Protein AF-0000000072192904 (afdb_homodimer)

Structure (mmCIF, N/CA/C/O backbone):
data_AF-0000000072192904-model_v1
#
loop_
_entity.id
_entity.type
_entity.pdbx_description
1 polymer 'Uncharacterized protein'
#
loop_
_atom_site.group_PDB
_atom_site.id
_atom_site.type_symbol
_atom_site.label_atom_id
_atom_site.label_alt_id
_atom_site.label_comp_id
_atom_site.label_asym_id
_atom_site.label_entity_id
_atom_site.label_seq_id
_atom_site.pdbx_PDB_ins_code
_atom_site.Cartn_x
_atom_site.Cartn_y
_atom_site.Cartn_z
_atom_site.occupancy
_atom_site.B_iso_or_equiv
_atom_site.auth_seq_id
_atom_site.auth_comp_id
_atom_site.auth_asym_id
_atom_site.auth_atom_id
_atom_site.pdbx_PDB_model_num
ATOM 1 N N . MET A 1 1 ? -18.297 5.992 3.145 1 75.88 1 MET A N 1
ATOM 2 C CA . MET A 1 1 ? -17.672 5.586 1.895 1 75.88 1 MET A CA 1
ATOM 3 C C . MET A 1 1 ? -17.641 4.066 1.771 1 75.88 1 MET A C 1
ATOM 5 O O . MET A 1 1 ? -17.453 3.363 2.764 1 75.88 1 MET A O 1
ATOM 9 N N . PRO A 1 2 ? -17.938 3.629 0.471 1 91.31 2 PRO A N 1
ATOM 10 C CA . PRO A 1 2 ? -17.828 2.18 0.292 1 91.31 2 PRO A CA 1
ATOM 11 C C . PRO A 1 2 ? -16.422 1.654 0.509 1 91.31 2 PRO A C 1
ATOM 13 O O . PRO A 1 2 ? -15.445 2.334 0.171 1 91.31 2 PRO A O 1
ATOM 16 N N . ALA A 1 3 ? -16.312 0.491 1.137 1 92.62 3 ALA A N 1
ATOM 17 C CA . ALA A 1 3 ? -15.023 -0.108 1.48 1 92.62 3 ALA A CA 1
ATOM 18 C C . ALA A 1 3 ? -14.102 -0.167 0.265 1 92.62 3 ALA A C 1
ATOM 20 O O . ALA A 1 3 ? -12.898 0.052 0.381 1 92.62 3 ALA A O 1
ATOM 21 N N . TYR A 1 4 ? -14.672 -0.388 -0.842 1 95.94 4 TYR A N 1
ATOM 22 C CA . TYR A 1 4 ? -13.891 -0.492 -2.07 1 95.94 4 TYR A CA 1
ATOM 23 C C . TYR A 1 4 ? -13.227 0.837 -2.41 1 95.94 4 TYR A C 1
ATOM 25 O O . TYR A 1 4 ? -12.023 0.887 -2.684 1 95.94 4 TYR A O 1
ATOM 33 N N . LEU A 1 5 ? -13.953 1.881 -2.434 1 94.38 5 LEU A N 1
ATOM 34 C CA . LEU A 1 5 ? -13.43 3.207 -2.752 1 94.38 5 LEU A CA 1
ATOM 35 C C . LEU A 1 5 ? -12.391 3.643 -1.724 1 94.38 5 LEU A C 1
ATOM 37 O O . LEU A 1 5 ? -11.367 4.23 -2.08 1 94.38 5 LEU A O 1
ATOM 41 N N . HIS A 1 6 ? -12.609 3.352 -0.478 1 93 6 HIS A N 1
ATOM 42 C CA . HIS A 1 6 ? -11.648 3.678 0.568 1 93 6 HIS A CA 1
ATOM 43 C C . HIS A 1 6 ? -10.312 2.979 0.328 1 93 6 HIS A C 1
ATOM 45 O O . HIS A 1 6 ? -9.258 3.607 0.406 1 93 6 HIS A O 1
ATOM 51 N N . GLY A 1 7 ? -10.391 1.719 0.001 1 96.12 7 GLY A N 1
ATOM 52 C CA . GLY A 1 7 ? -9.188 0.958 -0.284 1 96.12 7 GLY A CA 1
ATOM 53 C C . GLY A 1 7 ? -8.398 1.499 -1.466 1 96.12 7 GLY A C 1
ATOM 54 O O . GLY A 1 7 ? -7.172 1.553 -1.431 1 96.12 7 GLY A O 1
ATOM 55 N N . LEU A 1 8 ? -9.078 1.939 -2.422 1 97.5 8 LEU A N 1
ATOM 56 C CA . LEU A 1 8 ? -8.438 2.5 -3.605 1 97.5 8 LEU A CA 1
ATOM 57 C C . LEU A 1 8 ? -7.73 3.811 -3.273 1 97.5 8 LEU A C 1
ATOM 59 O O . LEU A 1 8 ? -6.602 4.039 -3.713 1 97.5 8 LEU A O 1
ATOM 63 N N . LEU A 1 9 ? -8.367 4.613 -2.508 1 95.62 9 LEU A N 1
ATOM 64 C CA . LEU A 1 9 ? -7.781 5.891 -2.115 1 95.62 9 LEU A CA 1
ATOM 65 C C . LEU A 1 9 ? -6.539 5.676 -1.256 1 95.62 9 LEU A C 1
ATOM 67 O O . LEU A 1 9 ? -5.547 6.398 -1.397 1 95.62 9 LEU A O 1
ATOM 71 N N . VAL A 1 10 ? -6.578 4.727 -0.425 1 97.12 10 VAL A N 1
ATOM 72 C CA . VAL A 1 10 ? -5.43 4.387 0.408 1 97.12 10 VAL A CA 1
ATOM 73 C C . VAL A 1 10 ? -4.273 3.926 -0.473 1 97.12 10 VAL A C 1
ATOM 75 O O . VAL A 1 10 ? -3.145 4.406 -0.327 1 97.12 10 VAL A O 1
ATOM 78 N N . ALA A 1 11 ? -4.594 3.07 -1.392 1 98.44 11 ALA A N 1
ATOM 79 C CA . ALA A 1 11 ? -3.555 2.553 -2.279 1 98.44 11 ALA A CA 1
ATOM 80 C C . ALA A 1 11 ? -2.947 3.67 -3.121 1 98.44 11 ALA A C 1
ATOM 82 O O . ALA A 1 11 ? -1.732 3.703 -3.338 1 98.44 11 ALA A O 1
ATOM 83 N N . CYS A 1 12 ? -3.725 4.547 -3.641 1 98.19 12 CYS A N 1
ATOM 84 C CA . CYS A 1 12 ? -3.229 5.695 -4.395 1 98.19 12 CYS A CA 1
ATOM 85 C C . CYS A 1 12 ? -2.338 6.574 -3.525 1 98.19 12 CYS A C 1
ATOM 87 O O . CYS A 1 12 ? -1.283 7.031 -3.971 1 98.19 12 CYS A O 1
ATOM 89 N N . ASP A 1 13 ? -2.754 6.809 -2.311 1 98.44 13 ASP A N 1
ATOM 90 C CA . ASP A 1 13 ? -1.984 7.621 -1.374 1 98.44 13 ASP A CA 1
ATOM 91 C C . ASP A 1 13 ? -0.655 6.953 -1.028 1 98.44 13 ASP A C 1
ATOM 93 O O . ASP A 1 13 ? 0.366 7.629 -0.888 1 98.44 13 ASP A O 1
ATOM 97 N N . GLN A 1 14 ? -0.705 5.621 -0.948 1 98.75 14 GLN A N 1
ATOM 98 C CA . GLN A 1 14 ? 0.518 4.859 -0.715 1 98.75 14 GLN A CA 1
ATOM 99 C C . GLN A 1 14 ? 1.458 4.949 -1.914 1 98.75 14 GLN A C 1
ATOM 101 O O . GLN A 1 14 ? 2.67 5.105 -1.749 1 98.75 14 GLN A O 1
ATOM 106 N N . LEU A 1 15 ? 0.914 4.922 -3.119 1 98.69 15 LEU A N 1
ATOM 107 C CA . LEU A 1 15 ? 1.724 5.059 -4.324 1 98.69 15 LEU A CA 1
ATOM 108 C C . LEU A 1 15 ? 2.361 6.441 -4.398 1 98.69 15 LEU A C 1
ATOM 110 O O . LEU A 1 15 ? 3.545 6.566 -4.723 1 98.69 15 LEU A O 1
ATOM 114 N N . LEU A 1 16 ? 1.582 7.445 -4.117 1 98.38 16 LEU A N 1
ATOM 115 C CA . LEU A 1 16 ? 2.115 8.805 -4.129 1 98.38 16 LEU A CA 1
ATOM 116 C C . LEU A 1 16 ? 3.248 8.953 -3.119 1 98.38 16 LEU A C 1
ATOM 118 O O . LEU A 1 16 ? 4.262 9.594 -3.406 1 98.38 16 LEU A O 1
ATOM 122 N N . ASN A 1 17 ? 3.068 8.383 -1.954 1 98.62 17 ASN A N 1
ATOM 123 C CA . ASN A 1 17 ? 4.129 8.422 -0.951 1 98.62 17 ASN A CA 1
ATOM 124 C C . ASN A 1 17 ? 5.398 7.742 -1.45 1 98.62 17 ASN A C 1
ATOM 126 O O . ASN A 1 17 ? 6.496 8.273 -1.295 1 98.62 17 ASN A O 1
ATOM 130 N N . ALA A 1 18 ? 5.219 6.605 -2.062 1 98.5 18 ALA A N 1
ATOM 131 C CA . ALA A 1 18 ? 6.352 5.848 -2.596 1 98.5 18 ALA A CA 1
ATOM 132 C C . ALA A 1 18 ? 7.051 6.625 -3.707 1 98.5 18 ALA A C 1
ATOM 134 O O . ALA A 1 18 ? 8.281 6.637 -3.783 1 98.5 18 ALA A O 1
ATOM 135 N N . LEU A 1 19 ? 6.273 7.266 -4.551 1 98.31 19 LEU A N 1
ATOM 136 C CA . LEU A 1 19 ? 6.828 8.094 -5.617 1 98.31 19 LEU A CA 1
ATOM 137 C C . LEU A 1 19 ? 7.723 9.188 -5.047 1 98.31 19 LEU A C 1
ATOM 139 O O . LEU A 1 19 ? 8.727 9.555 -5.66 1 98.31 19 LEU A O 1
ATOM 143 N N . LEU A 1 20 ? 7.41 9.586 -3.844 1 97.69 20 LEU A N 1
ATOM 144 C CA . LEU A 1 20 ? 8.148 10.672 -3.209 1 97.69 20 LEU A CA 1
ATOM 145 C C . LEU A 1 20 ? 9.234 10.125 -2.283 1 97.69 20 LEU A C 1
ATOM 147 O O . LEU A 1 20 ? 9.766 10.859 -1.446 1 97.69 20 LEU A O 1
ATOM 151 N N . GLY A 1 21 ? 9.461 8.867 -2.344 1 97 21 GLY A N 1
ATOM 152 C CA . GLY A 1 21 ? 10.578 8.273 -1.62 1 97 21 GLY A CA 1
ATOM 153 C C . GLY A 1 21 ? 10.172 7.695 -0.275 1 97 21 GLY A C 1
ATOM 154 O O . GLY A 1 21 ? 11.031 7.375 0.551 1 97 21 GLY A O 1
ATOM 155 N N . GLY A 1 22 ? 8.852 7.594 -0.061 1 97.56 22 GLY A N 1
ATOM 156 C CA . GLY A 1 22 ? 8.375 7.043 1.196 1 97.56 22 GLY A CA 1
ATOM 157 C C . GLY A 1 22 ? 8.219 5.535 1.166 1 97.56 22 GLY A C 1
ATOM 158 O O . GLY A 1 22 ? 8.414 4.906 0.123 1 97.56 22 GLY A O 1
ATOM 159 N N . TRP A 1 23 ? 7.922 4.965 2.299 1 97.06 23 TRP A N 1
ATOM 160 C CA . TRP A 1 23 ? 7.656 3.537 2.451 1 97.06 23 TRP A CA 1
ATOM 161 C C . TRP A 1 23 ? 6.355 3.15 1.755 1 97.06 23 TRP A C 1
ATOM 163 O O . TRP A 1 23 ? 5.352 3.859 1.862 1 97.06 23 TRP A O 1
ATOM 173 N N . PRO A 1 24 ? 6.348 2.041 1.04 1 97.12 24 PRO A N 1
ATOM 174 C CA . PRO A 1 24 ? 5.18 1.716 0.213 1 97.12 24 PRO A CA 1
ATOM 175 C C . PRO A 1 24 ? 3.947 1.372 1.043 1 97.12 24 PRO A C 1
ATOM 177 O O . PRO A 1 24 ? 2.818 1.485 0.554 1 97.12 24 PRO A O 1
ATOM 180 N N . ASP A 1 25 ? 4.02 1.032 2.225 1 97.12 25 ASP A N 1
ATOM 181 C CA . ASP A 1 25 ? 2.881 0.698 3.072 1 97.12 25 ASP A CA 1
ATOM 182 C C . ASP A 1 25 ? 2.492 1.879 3.959 1 97.12 25 ASP A C 1
ATOM 184 O O . ASP A 1 25 ? 1.769 1.71 4.945 1 97.12 25 ASP A O 1
ATOM 188 N N . GLU A 1 26 ? 3.006 3.045 3.66 1 98.06 26 GLU A N 1
ATOM 189 C CA . GLU A 1 26 ? 2.619 4.293 4.309 1 98.06 26 GLU A CA 1
ATOM 190 C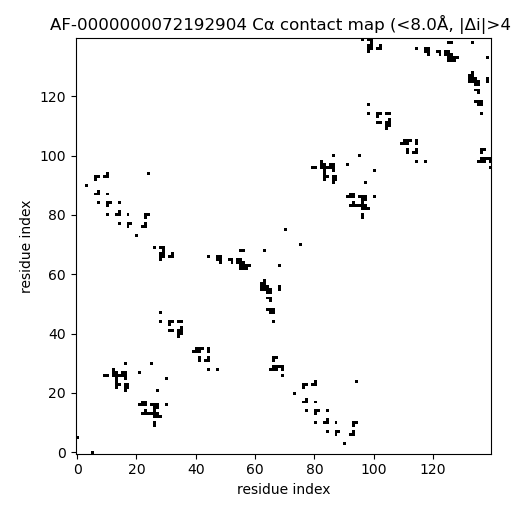 C . GLU A 1 26 ? 1.947 5.242 3.324 1 98.06 26 GLU A C 1
ATOM 192 O O . GLU A 1 26 ? 2.391 5.379 2.182 1 98.06 26 GLU A O 1
ATOM 197 N N . THR A 1 27 ? 0.924 5.844 3.797 1 98.5 27 THR A N 1
ATOM 198 C CA . THR A 1 27 ? 0.278 6.852 2.959 1 98.5 27 THR A CA 1
ATOM 199 C C . THR A 1 27 ? 1.021 8.18 3.043 1 98.5 27 THR A C 1
ATOM 201 O O . THR A 1 27 ? 1.7 8.461 4.031 1 98.5 27 THR A O 1
ATOM 204 N N . LEU A 1 28 ? 0.92 8.953 2.021 1 98.69 28 LEU A N 1
ATOM 205 C CA . LEU A 1 28 ? 1.45 10.312 2.062 1 98.69 28 LEU A CA 1
ATOM 206 C C . LEU A 1 28 ? 0.779 11.125 3.166 1 98.69 28 LEU A C 1
ATOM 208 O O . LEU A 1 28 ? 1.45 11.844 3.91 1 98.69 28 LEU A O 1
ATOM 212 N N . SER A 1 29 ? -0.498 10.992 3.322 1 98.75 29 SER A N 1
ATOM 213 C CA . SER A 1 29 ? -1.242 11.758 4.316 1 98.75 29 SER A CA 1
ATOM 214 C C . SER A 1 29 ? -0.731 11.469 5.727 1 98.75 29 SER A C 1
ATOM 216 O O . SER A 1 29 ? -0.533 12.398 6.516 1 98.75 29 SER A O 1
ATOM 218 N N . SER A 1 30 ? -0.545 10.281 6.043 1 98.62 30 SER A N 1
ATOM 219 C CA . SER A 1 30 ? -0.071 9.914 7.375 1 98.62 30 SER A CA 1
ATOM 220 C C . SER A 1 30 ? 1.357 10.391 7.605 1 98.62 30 SER A C 1
ATOM 222 O O . SER A 1 30 ? 1.712 10.789 8.719 1 98.62 30 SER A O 1
ATOM 224 N N . ARG A 1 31 ? 2.172 10.328 6.551 1 98.62 31 ARG A N 1
ATOM 225 C CA . ARG A 1 31 ? 3.535 10.844 6.648 1 98.62 31 ARG A CA 1
ATOM 226 C C . ARG A 1 31 ? 3.539 12.336 6.949 1 98.62 31 ARG A C 1
ATOM 228 O O . ARG A 1 31 ? 4.312 12.805 7.789 1 98.62 31 ARG A O 1
ATOM 235 N N . CYS A 1 32 ? 2.637 12.977 6.262 1 98.75 32 CYS A N 1
ATOM 236 C CA . CYS A 1 32 ? 2.514 14.406 6.492 1 98.75 32 CYS A CA 1
ATOM 237 C C . CYS A 1 32 ? 2.051 14.695 7.918 1 98.75 32 CYS A C 1
ATOM 239 O O . CYS A 1 32 ? 2.518 15.648 8.547 1 98.75 32 CYS A O 1
ATOM 24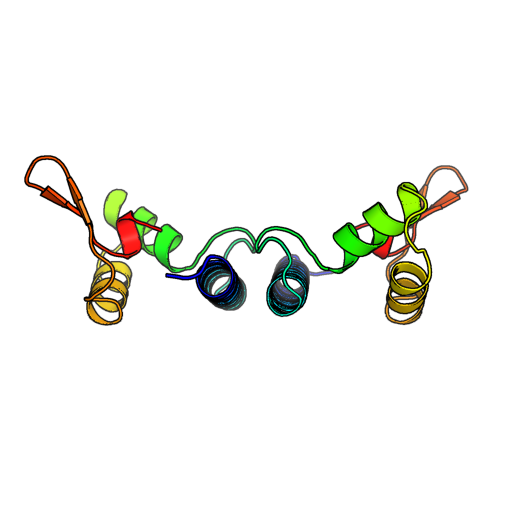1 N N . TRP A 1 33 ? 1.234 13.945 8.383 1 98.75 33 TRP A N 1
ATOM 242 C CA . TRP A 1 33 ? 0.781 14.125 9.766 1 98.75 33 TRP A CA 1
ATOM 243 C C . TRP A 1 33 ? 1.933 13.938 10.742 1 98.75 33 TRP A C 1
ATOM 245 O O . TRP A 1 33 ? 2.074 14.703 11.703 1 98.75 33 TRP A O 1
ATOM 255 N N . ARG A 1 34 ? 2.721 12.977 10.461 1 98.44 34 ARG A N 1
ATOM 256 C CA . ARG A 1 34 ? 3.869 12.719 11.32 1 98.44 34 ARG A CA 1
ATOM 257 C C . ARG A 1 34 ? 4.82 13.914 11.344 1 98.44 34 ARG A C 1
ATOM 259 O O . ARG A 1 34 ? 5.316 14.305 12.398 1 98.44 34 ARG A O 1
ATOM 266 N N . TRP A 1 35 ? 5.043 14.445 10.141 1 98.5 35 TRP A N 1
ATOM 267 C CA . TRP A 1 35 ? 5.895 15.633 10.07 1 98.5 35 TRP A CA 1
ATOM 268 C C . TRP A 1 35 ? 5.316 16.766 10.914 1 98.5 35 TRP A C 1
ATOM 270 O O . TRP A 1 35 ? 6.051 17.453 11.625 1 98.5 35 TRP A O 1
ATOM 280 N N . HIS A 1 36 ? 4.043 16.922 10.828 1 98.56 36 HIS A N 1
ATOM 281 C CA . HIS A 1 36 ? 3.357 17.953 11.586 1 98.56 36 HIS A CA 1
ATOM 282 C C . HIS A 1 36 ? 3.479 17.719 13.086 1 98.56 36 HIS A C 1
ATOM 284 O O . HIS A 1 36 ? 3.875 18.625 13.828 1 98.56 36 HIS A O 1
ATOM 290 N N . LYS A 1 37 ? 3.162 16.531 13.484 1 98.25 37 LYS A N 1
ATOM 291 C CA . LYS A 1 37 ? 3.154 16.141 14.891 1 98.25 37 LYS A CA 1
ATOM 292 C C . LYS A 1 37 ? 4.547 16.281 15.508 1 98.25 37 LYS A C 1
ATOM 294 O O . LYS A 1 37 ? 4.684 16.688 16.656 1 98.25 37 LYS A O 1
ATOM 299 N N . ASP A 1 38 ? 5.527 16.062 14.711 1 98.38 38 ASP A N 1
ATOM 300 C CA . ASP A 1 38 ? 6.906 16.062 15.195 1 98.38 38 ASP A CA 1
ATOM 301 C C . ASP A 1 38 ? 7.559 17.422 15.008 1 98.38 38 ASP A C 1
ATOM 303 O O . ASP A 1 38 ? 8.766 17.578 15.227 1 98.38 38 ASP A O 1
ATOM 307 N N . ASP A 1 39 ? 6.836 18.312 14.531 1 98.06 39 ASP A N 1
ATOM 308 C CA . ASP A 1 39 ? 7.258 19.703 14.367 1 98.06 39 ASP A CA 1
ATOM 309 C C . ASP A 1 39 ? 8.406 19.812 13.359 1 98.06 39 ASP A C 1
ATOM 311 O O . ASP A 1 39 ? 9.352 20.578 13.578 1 98.06 39 ASP A O 1
ATOM 315 N N . VAL A 1 40 ? 8.461 18.969 12.375 1 98.19 40 VAL A N 1
ATOM 316 C CA . VAL A 1 40 ? 9.414 19.078 11.273 1 98.19 40 VAL A CA 1
ATOM 317 C C . VAL A 1 40 ? 8.922 20.109 10.266 1 98.19 40 VAL A C 1
ATOM 319 O O . VAL A 1 40 ? 9.633 21.078 9.961 1 98.19 40 VAL A O 1
ATOM 322 N N . ARG A 1 41 ? 7.75 19.906 9.742 1 98.44 41 ARG A N 1
ATOM 323 C CA . ARG A 1 41 ? 7.047 20.828 8.852 1 98.44 41 ARG A CA 1
ATOM 324 C C . ARG A 1 41 ? 5.539 20.578 8.898 1 98.44 41 ARG A C 1
ATOM 326 O O . ARG A 1 41 ? 5.094 19.438 8.977 1 98.44 41 ARG A O 1
ATOM 333 N N . SER A 1 42 ? 4.82 21.625 8.742 1 98.38 42 SER A N 1
ATOM 334 C CA . SER A 1 42 ? 3.375 21.5 8.891 1 98.38 42 SER A CA 1
ATOM 335 C C . SER A 1 42 ? 2.656 21.766 7.578 1 98.38 42 SER A C 1
ATOM 337 O O . SER A 1 42 ? 1.503 21.375 7.398 1 98.38 42 SER A O 1
ATOM 339 N N . TRP A 1 43 ? 3.377 22.391 6.668 1 98.38 43 TRP A N 1
ATOM 340 C CA . TRP A 1 43 ? 2.674 22.922 5.504 1 98.38 43 TRP A CA 1
ATOM 341 C C . TRP A 1 43 ? 2.154 21.781 4.625 1 98.38 43 TRP A C 1
ATOM 343 O O . TRP A 1 43 ? 1.076 21.891 4.035 1 98.38 43 TRP A O 1
ATOM 353 N N . PRO A 1 44 ? 2.818 20.609 4.512 1 98.5 44 PRO A N 1
ATOM 354 C CA . PRO A 1 44 ? 2.223 19.562 3.676 1 98.5 44 PRO A CA 1
ATOM 355 C C . PRO A 1 44 ? 0.913 19.031 4.246 1 98.5 44 PRO A C 1
ATOM 357 O O . PRO A 1 44 ? -0.036 18.781 3.498 1 98.5 44 PRO A O 1
ATOM 360 N N . CYS A 1 45 ? 0.878 18.859 5.477 1 98.62 45 CYS A N 1
ATOM 361 C CA . CYS A 1 45 ? -0.332 18.391 6.148 1 98.62 45 CYS A CA 1
ATOM 362 C C . CYS A 1 45 ? -1.471 19.391 5.969 1 98.62 45 CYS A C 1
ATOM 364 O O . CYS A 1 45 ? -2.605 19 5.688 1 98.62 45 CYS A O 1
ATOM 366 N N . ARG A 1 46 ? -1.171 20.625 6.074 1 98.38 46 ARG A N 1
ATOM 367 C CA . ARG A 1 46 ? -2.182 21.672 5.898 1 98.38 46 ARG A CA 1
ATOM 368 C C . ARG A 1 46 ? -2.762 21.641 4.488 1 98.38 46 ARG A C 1
ATOM 370 O O . ARG A 1 46 ? -3.977 21.719 4.309 1 98.38 46 ARG A O 1
ATOM 377 N N . LEU A 1 47 ? -1.902 21.469 3.525 1 98.25 47 LEU A N 1
ATOM 378 C CA . LEU A 1 47 ? -2.326 21.438 2.131 1 98.25 47 LEU A CA 1
ATOM 379 C C . LEU A 1 47 ? -3.258 20.25 1.885 1 98.25 47 LEU A C 1
ATOM 381 O O . LEU A 1 47 ? -4.32 20.406 1.28 1 98.25 47 LEU A O 1
ATOM 385 N N . ILE A 1 48 ? -2.896 19.094 2.396 1 98.06 48 ILE A N 1
ATOM 386 C CA . ILE A 1 48 ? -3.672 17.875 2.174 1 98.06 48 ILE A CA 1
ATOM 387 C C . ILE A 1 48 ? -5.012 17.984 2.896 1 98.06 48 ILE A C 1
ATOM 389 O O . ILE A 1 48 ? -6.047 17.578 2.359 1 98.06 48 ILE A O 1
ATOM 393 N N . ASP A 1 49 ? -5.02 18.562 4.012 1 98.06 49 ASP A N 1
ATOM 394 C CA . ASP A 1 49 ? -6.258 18.75 4.762 1 98.06 49 ASP A CA 1
ATOM 395 C C . ASP A 1 49 ? -7.203 19.703 4.031 1 98.06 49 ASP A C 1
ATOM 397 O O . ASP A 1 49 ? -8.422 19.547 4.117 1 98.06 49 ASP A O 1
ATOM 401 N N . ILE A 1 50 ? -6.637 20.672 3.312 1 97.75 50 ILE A N 1
ATOM 402 C CA . ILE A 1 50 ? -7.457 21.594 2.52 1 97.75 50 ILE A CA 1
ATOM 403 C C . ILE A 1 50 ? -8.055 20.844 1.33 1 97.75 50 ILE A C 1
ATOM 405 O O . ILE A 1 50 ? -9.242 21 1.025 1 97.75 50 ILE A O 1
ATOM 409 N N . LEU A 1 51 ? -7.289 19.969 0.732 1 95.69 51 LEU A N 1
ATOM 410 C CA . LEU A 1 51 ? -7.727 19.219 -0.436 1 95.69 51 LEU A CA 1
ATOM 411 C C . LEU A 1 51 ? -8.844 18.234 -0.065 1 95.69 51 LEU A C 1
ATOM 413 O O . LEU A 1 51 ? -9.766 18.016 -0.85 1 95.69 51 LEU A O 1
ATOM 417 N N . PHE A 1 52 ? -8.695 17.703 1.083 1 95.5 52 PHE A N 1
ATOM 418 C CA . PHE A 1 52 ? -9.672 16.719 1.544 1 95.5 52 PHE A CA 1
ATOM 419 C C . PHE A 1 52 ? -10.477 17.266 2.723 1 95.5 52 PHE A C 1
ATOM 421 O O . PHE A 1 52 ? -10.695 16.562 3.707 1 95.5 52 PHE A O 1
ATOM 428 N N . TRP A 1 53 ? -10.938 18.469 2.564 1 95.19 53 TRP A N 1
ATOM 429 C CA . TRP A 1 53 ? -11.602 19.203 3.633 1 95.19 53 TRP A CA 1
ATOM 430 C C . TRP A 1 53 ? -12.852 18.469 4.113 1 95.19 53 TRP A C 1
ATOM 432 O O . TRP A 1 53 ? -13.266 18.625 5.262 1 95.19 53 TRP A O 1
ATOM 442 N N . TRP A 1 54 ? -13.406 17.578 3.287 1 93.62 54 TRP A N 1
ATOM 443 C CA . TRP A 1 54 ? -14.648 16.906 3.639 1 93.62 54 TRP A CA 1
ATOM 444 C C . TRP A 1 54 ? -14.375 15.703 4.535 1 93.62 54 TRP A C 1
ATOM 446 O O . TRP A 1 54 ? -15.297 15.164 5.156 1 93.62 54 TRP A O 1
ATOM 456 N N . ASP A 1 55 ? -13.172 15.195 4.457 1 92.44 55 ASP A N 1
ATOM 457 C CA . ASP A 1 55 ? -12.805 14.016 5.234 1 92.44 55 ASP A CA 1
ATOM 458 C C . ASP A 1 55 ? -12.375 14.406 6.648 1 92.44 55 ASP A C 1
ATOM 460 O O . ASP A 1 55 ? -11.18 14.57 6.914 1 92.44 55 ASP A O 1
ATOM 464 N N . ARG A 1 56 ? -13.352 14.625 7.543 1 93.75 56 ARG A N 1
ATOM 465 C CA . ARG A 1 56 ? -13.141 15.008 8.938 1 93.75 56 ARG A CA 1
ATOM 466 C C . ARG A 1 56 ? -14.141 14.305 9.852 1 93.75 56 ARG A C 1
ATOM 468 O O . ARG A 1 56 ? -15.195 13.852 9.406 1 93.75 56 ARG A O 1
ATOM 475 N N . GLU A 1 57 ? -13.609 14.086 11.062 1 95.5 57 GLU A N 1
ATOM 476 C CA . GLU A 1 57 ? -14.438 13.453 12.078 1 95.5 57 GLU A CA 1
ATOM 477 C C . GLU A 1 57 ? -14.445 14.266 13.375 1 95.5 57 GLU A C 1
ATOM 479 O O . GLU A 1 57 ? -13.438 14.859 13.742 1 95.5 57 GLU A O 1
ATOM 484 N N . GLN A 1 58 ? -15.586 14.336 13.977 1 94.94 58 GLN A N 1
ATOM 485 C CA . GLN A 1 58 ? -15.695 14.984 15.281 1 94.94 58 GLN A CA 1
ATOM 486 C C . GLN A 1 58 ? -15.523 13.969 16.406 1 94.94 58 GLN A C 1
ATOM 488 O O . GLN A 1 58 ? -16.188 12.93 16.422 1 94.94 58 GLN A O 1
ATOM 493 N N . ARG A 1 59 ? -14.516 14.164 17.25 1 91.88 59 ARG A N 1
ATOM 494 C CA . ARG A 1 59 ? -14.281 13.305 18.422 1 91.88 59 ARG A CA 1
ATOM 495 C C . ARG A 1 59 ? -14.219 14.117 19.703 1 91.88 59 ARG A C 1
ATOM 497 O O . ARG A 1 59 ? -13.297 14.914 19.891 1 91.88 59 ARG A O 1
ATOM 504 N N . GLY A 1 60 ? -15.188 13.891 20.625 1 92.81 60 GLY A N 1
ATOM 505 C CA . GLY A 1 60 ? -15.172 14.562 21.922 1 92.81 60 GLY A CA 1
ATOM 506 C C . GLY A 1 60 ? -15.023 16.062 21.812 1 92.81 60 GLY A C 1
ATOM 507 O O . GLY A 1 60 ? -14.258 16.672 22.562 1 92.81 60 GLY A O 1
ATOM 508 N N . GLY A 1 61 ? -15.586 16.562 20.859 1 92.81 61 GLY A N 1
ATOM 509 C CA . GLY A 1 61 ? -15.547 18.016 20.719 1 92.81 61 GLY A CA 1
ATOM 510 C C . GLY A 1 61 ? -14.406 18.5 19.844 1 92.81 61 GLY A C 1
ATOM 511 O O . GLY A 1 61 ? -14.273 19.703 19.609 1 92.81 61 GLY A O 1
ATOM 512 N N . THR A 1 62 ? -13.539 17.625 19.516 1 94.62 62 THR A N 1
ATOM 513 C CA . THR A 1 62 ? -12.422 18 18.656 1 94.62 62 THR A CA 1
ATOM 514 C C . THR A 1 62 ? -12.664 17.516 17.219 1 94.62 62 THR A C 1
ATOM 516 O O . THR A 1 62 ? -13.211 16.422 17.016 1 94.62 62 THR A O 1
ATOM 519 N N . SER A 1 63 ? -12.266 18.359 16.281 1 95.75 63 SER A N 1
ATOM 520 C CA . SER A 1 63 ? -12.359 17.969 14.883 1 95.75 63 SER A CA 1
ATOM 521 C C . SER A 1 63 ? -11.047 17.359 14.383 1 95.75 63 SER A C 1
ATOM 523 O O . SER A 1 63 ? -10 18 14.438 1 95.75 63 SER A O 1
ATOM 525 N N . ILE A 1 64 ? -11.148 16.078 14.07 1 97.25 64 ILE A N 1
ATOM 526 C CA . ILE A 1 64 ? -9.992 15.414 13.492 1 97.25 64 ILE A CA 1
ATOM 527 C C . ILE A 1 64 ? -10.055 15.477 11.969 1 97.25 64 ILE A C 1
ATOM 529 O O . ILE A 1 64 ? -11.07 15.094 11.367 1 97.25 64 ILE A O 1
ATOM 533 N N . ARG A 1 65 ? -8.922 15.969 11.367 1 97.19 65 ARG A N 1
ATOM 534 C CA . ARG A 1 65 ? -8.938 16.188 9.922 1 97.19 65 ARG A CA 1
ATOM 535 C C . ARG A 1 65 ? -8.273 15.016 9.195 1 97.19 65 ARG A C 1
ATOM 537 O O . ARG A 1 65 ? -7.844 14.047 9.82 1 97.19 65 ARG A O 1
ATOM 544 N N . HIS A 1 66 ? -8.203 15.078 7.863 1 96.88 66 HIS A N 1
ATOM 545 C CA . HIS A 1 66 ? -7.832 13.984 6.977 1 96.88 66 HIS A CA 1
ATOM 546 C C . HIS A 1 66 ? -6.465 13.422 7.34 1 96.88 66 HIS A C 1
ATOM 548 O O . HIS A 1 66 ? -6.309 12.211 7.508 1 96.88 66 HIS A O 1
ATOM 554 N N . CYS A 1 67 ? -5.453 14.266 7.434 1 98.5 67 CYS A N 1
ATOM 555 C CA . CYS A 1 67 ? -4.098 13.781 7.676 1 98.5 67 CYS A CA 1
ATOM 556 C C . CYS A 1 67 ? -4.023 12.984 8.977 1 98.5 67 CYS A C 1
ATOM 558 O O . CYS A 1 67 ? -3.391 11.93 9.023 1 98.5 67 CYS A O 1
ATOM 560 N N . GLU A 1 68 ? -4.707 13.484 9.969 1 97.5 68 GLU A N 1
ATOM 561 C CA . GLU A 1 68 ? -4.707 12.797 11.25 1 97.5 68 GLU A CA 1
ATOM 562 C C . GLU 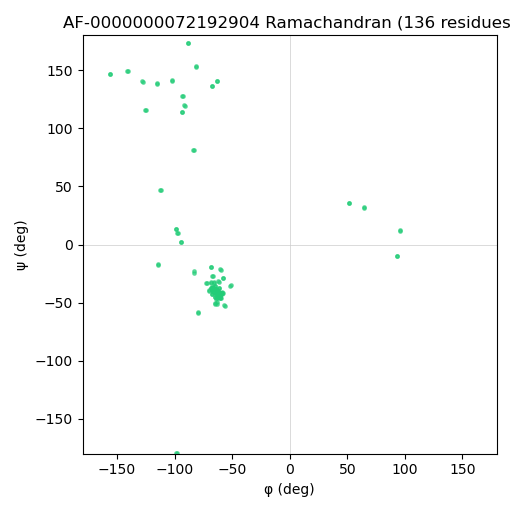A 1 68 ? -5.535 11.516 11.195 1 97.5 68 GLU A C 1
ATOM 564 O O . GLU A 1 68 ? -5.195 10.523 11.836 1 97.5 68 GLU A O 1
ATOM 569 N N . LEU A 1 69 ? -6.625 11.484 10.383 1 95.69 69 LEU A N 1
ATOM 570 C CA . LEU A 1 69 ? -7.477 10.32 10.203 1 95.69 69 LEU A CA 1
ATOM 571 C C . LEU A 1 69 ? -6.73 9.203 9.477 1 95.69 69 LEU A C 1
ATOM 573 O O . LEU A 1 69 ? -6.996 8.023 9.703 1 95.69 69 LEU A O 1
ATOM 577 N N . SER A 1 70 ? -5.762 9.609 8.688 1 94.12 70 SER A N 1
ATOM 578 C CA . SER A 1 70 ? -5.086 8.664 7.809 1 94.12 70 SER A CA 1
ATOM 579 C C . SER A 1 70 ? -4.109 7.789 8.586 1 94.12 70 SER A C 1
ATOM 581 O O . SER A 1 70 ? -3.934 6.609 8.266 1 94.12 70 SER A O 1
ATOM 583 N N . MET B 1 1 ? 18.5 -4.605 -6.789 1 76.38 1 MET B N 1
ATOM 584 C CA . MET B 1 1 ? 17.641 -3.482 -7.133 1 76.38 1 MET B CA 1
ATOM 585 C C . MET B 1 1 ? 17.734 -2.377 -6.086 1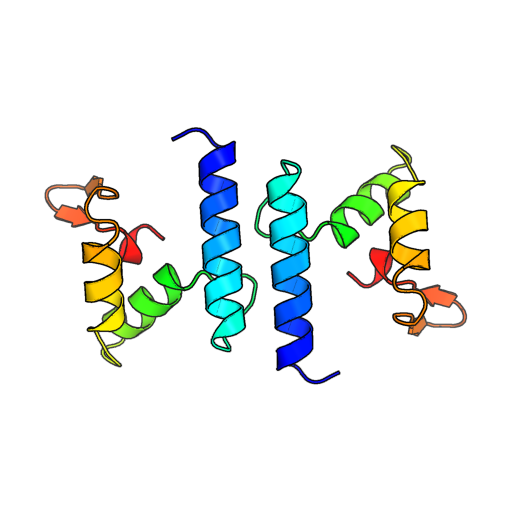 76.38 1 MET B C 1
ATOM 587 O O . MET B 1 1 ? 17.859 -2.658 -4.895 1 76.38 1 MET B O 1
ATOM 591 N N . PRO B 1 2 ? 17.766 -1.089 -6.648 1 91.38 2 PRO B N 1
ATOM 592 C CA . PRO B 1 2 ? 17.781 0.002 -5.672 1 91.38 2 PRO B CA 1
ATOM 593 C C . PRO B 1 2 ? 16.516 0.041 -4.82 1 91.38 2 PRO B C 1
ATOM 595 O O . PRO B 1 2 ? 15.422 -0.262 -5.316 1 91.38 2 PRO B O 1
ATOM 598 N N . ALA B 1 3 ? 16.672 0.338 -3.543 1 92.62 3 ALA B N 1
ATOM 599 C CA . ALA B 1 3 ? 15.562 0.349 -2.59 1 92.62 3 ALA B CA 1
ATOM 600 C C . ALA B 1 3 ? 14.406 1.194 -3.105 1 92.62 3 ALA B C 1
ATOM 602 O O . ALA B 1 3 ? 13.234 0.838 -2.92 1 92.62 3 ALA B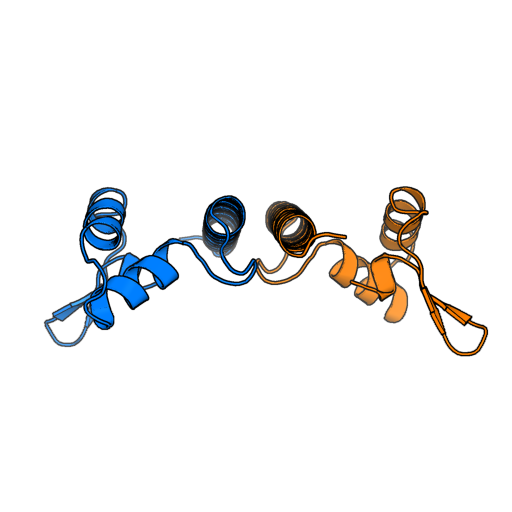 O 1
ATOM 603 N N . TYR B 1 4 ? 14.719 2.229 -3.768 1 96.06 4 TYR B N 1
ATOM 604 C CA . TYR B 1 4 ? 13.695 3.127 -4.289 1 96.06 4 TYR B CA 1
ATOM 605 C C . TYR B 1 4 ? 12.836 2.426 -5.336 1 96.06 4 TYR B C 1
ATOM 607 O O . TYR B 1 4 ? 11.602 2.471 -5.27 1 96.06 4 TYR B O 1
ATOM 615 N N . LEU B 1 5 ? 13.422 1.82 -6.281 1 94.62 5 LEU B N 1
ATOM 616 C CA . LEU B 1 5 ? 12.711 1.121 -7.34 1 94.62 5 LEU B CA 1
ATOM 617 C C . LEU B 1 5 ? 11.891 -0.034 -6.777 1 94.62 5 LEU B C 1
ATOM 619 O O . LEU B 1 5 ? 10.758 -0.265 -7.203 1 94.62 5 LEU B O 1
ATOM 623 N N . HIS B 1 6 ? 12.414 -0.747 -5.828 1 93.19 6 HIS B N 1
ATOM 624 C CA . HIS B 1 6 ? 11.688 -1.836 -5.188 1 93.19 6 HIS B CA 1
ATOM 625 C C . HIS B 1 6 ? 10.414 -1.329 -4.516 1 93.19 6 HIS B C 1
ATOM 627 O O . HIS B 1 6 ? 9.344 -1.911 -4.691 1 93.19 6 HIS B O 1
ATOM 633 N N . GLY B 1 7 ? 10.555 -0.247 -3.807 1 96.19 7 GLY B N 1
ATOM 634 C CA . GLY B 1 7 ? 9.398 0.346 -3.148 1 96.19 7 GLY B CA 1
ATOM 635 C C . GLY B 1 7 ? 8.32 0.781 -4.117 1 96.19 7 GLY B C 1
ATOM 636 O O . GLY B 1 7 ? 7.129 0.592 -3.852 1 96.19 7 GLY B O 1
ATOM 637 N N . LEU B 1 8 ? 8.711 1.272 -5.195 1 97.5 8 LEU B N 1
ATOM 638 C CA . LEU B 1 8 ? 7.758 1.71 -6.211 1 97.5 8 LEU B CA 1
ATOM 639 C C . LEU B 1 8 ? 7.016 0.52 -6.809 1 97.5 8 LEU B C 1
ATOM 641 O O . LEU B 1 8 ? 5.797 0.574 -6.996 1 97.5 8 LEU B O 1
ATOM 645 N N . LEU B 1 9 ? 7.727 -0.511 -7.066 1 95.81 9 LEU B N 1
ATOM 646 C CA . LEU B 1 9 ? 7.113 -1.711 -7.625 1 95.81 9 LEU B CA 1
ATOM 647 C C . LEU B 1 9 ? 6.129 -2.332 -6.637 1 95.81 9 LEU B C 1
ATOM 649 O O . LEU B 1 9 ? 5.066 -2.811 -7.031 1 95.81 9 LEU B O 1
ATOM 653 N N . VAL B 1 10 ? 6.461 -2.307 -5.414 1 97.19 10 VAL B N 1
ATOM 654 C CA . VAL B 1 10 ? 5.574 -2.814 -4.371 1 97.19 10 VAL B CA 1
ATOM 655 C C . VAL B 1 10 ? 4.297 -1.978 -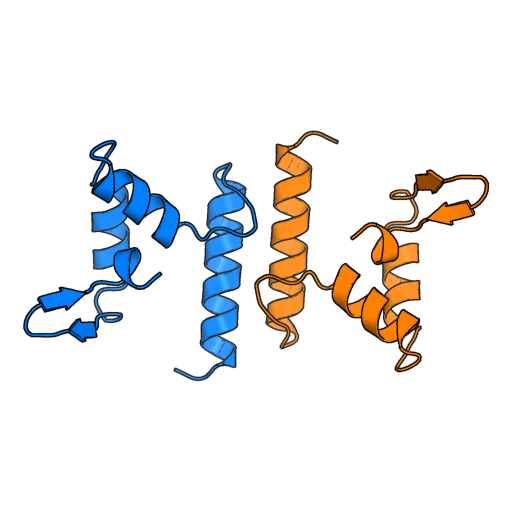4.324 1 97.19 10 VAL B C 1
ATOM 657 O O . VAL B 1 10 ? 3.189 -2.52 -4.328 1 97.19 10 VAL B O 1
ATOM 660 N N . ALA B 1 11 ? 4.484 -0.692 -4.352 1 98.44 11 ALA B N 1
ATOM 661 C CA . ALA B 1 11 ? 3.328 0.2 -4.293 1 98.44 11 ALA B CA 1
ATOM 662 C C . ALA B 1 11 ? 2.434 0.016 -5.516 1 98.44 11 ALA B C 1
ATOM 664 O O . ALA B 1 11 ? 1.205 0.031 -5.402 1 98.44 11 ALA B O 1
ATOM 665 N N . CYS B 1 12 ? 2.98 -0.11 -6.668 1 98.19 12 CYS B N 1
ATOM 666 C CA . CYS B 1 12 ? 2.209 -0.365 -7.883 1 98.19 12 CYS B CA 1
ATOM 667 C C . CYS B 1 12 ? 1.456 -1.686 -7.781 1 98.19 12 CYS B C 1
ATOM 669 O O . CYS B 1 12 ? 0.287 -1.769 -8.164 1 98.19 12 CYS B O 1
ATOM 671 N N . ASP B 1 13 ? 2.111 -2.695 -7.285 1 98.44 13 ASP B N 1
ATOM 672 C CA . ASP B 1 13 ? 1.495 -4.008 -7.121 1 98.44 13 ASP B CA 1
ATOM 673 C C . ASP B 1 13 ? 0.358 -3.959 -6.102 1 98.44 13 ASP B C 1
ATOM 675 O O . ASP B 1 13 ? -0.668 -4.617 -6.277 1 98.44 13 ASP B O 1
ATOM 679 N N . GLN B 1 14 ? 0.566 -3.129 -5.074 1 98.75 14 GLN B N 1
ATOM 680 C CA . GLN B 1 14 ? -0.487 -2.92 -4.086 1 98.75 14 GLN B CA 1
ATOM 681 C C . GLN B 1 14 ? -1.68 -2.191 -4.699 1 98.75 14 GLN B C 1
ATOM 683 O O . GLN B 1 14 ? -2.832 -2.541 -4.434 1 98.75 14 GLN B O 1
ATOM 688 N N . LEU B 1 15 ? -1.432 -1.225 -5.559 1 98.69 15 LEU B N 1
ATOM 689 C CA . LEU B 1 15 ? -2.506 -0.51 -6.242 1 98.69 15 LEU B CA 1
ATOM 690 C C . LEU B 1 15 ? -3.283 -1.445 -7.16 1 98.69 15 LEU B C 1
ATOM 692 O O . LEU B 1 15 ? -4.516 -1.412 -7.188 1 98.69 15 LEU B O 1
ATOM 696 N N . LEU B 1 16 ? -2.572 -2.238 -7.91 1 98.44 16 LEU B N 1
ATOM 697 C CA . LEU B 1 16 ? -3.23 -3.189 -8.797 1 98.44 16 LEU B CA 1
ATOM 698 C C . LEU B 1 16 ? -4.113 -4.152 -8.008 1 98.44 16 LEU B C 1
A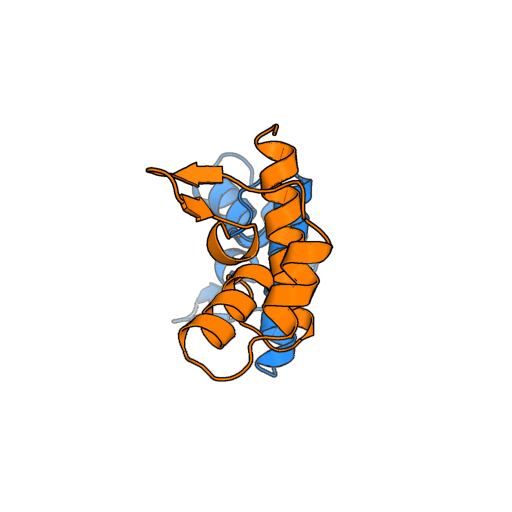TOM 700 O O . LEU B 1 16 ? -5.227 -4.469 -8.43 1 98.44 16 LEU B O 1
ATOM 704 N N . ASN B 1 17 ? -3.611 -4.605 -6.883 1 98.62 17 ASN B N 1
ATOM 705 C CA . ASN B 1 17 ? -4.41 -5.48 -6.035 1 98.62 17 ASN B CA 1
ATOM 706 C C . ASN B 1 17 ? -5.688 -4.793 -5.559 1 98.62 17 ASN B C 1
ATOM 708 O O . ASN B 1 17 ? -6.77 -5.375 -5.605 1 98.62 17 ASN B O 1
ATOM 712 N N . ALA B 1 18 ? -5.535 -3.564 -5.156 1 98.56 18 ALA B N 1
ATOM 713 C CA . ALA B 1 18 ? -6.676 -2.783 -4.676 1 98.56 18 ALA B CA 1
ATOM 714 C C . ALA B 1 18 ? -7.688 -2.553 -5.793 1 98.56 18 ALA B C 1
ATOM 716 O O . ALA B 1 18 ? -8.898 -2.633 -5.57 1 98.56 18 ALA B O 1
ATOM 717 N N . LEU B 1 19 ? -7.207 -2.279 -6.98 1 98.38 19 LEU B N 1
ATOM 718 C CA . LEU B 1 19 ? -8.07 -2.102 -8.141 1 98.38 19 LEU B CA 1
ATOM 719 C C . LEU B 1 19 ? -8.922 -3.344 -8.383 1 98.38 19 LEU B C 1
ATOM 721 O O . LEU B 1 19 ? -10.07 -3.242 -8.812 1 98.38 19 LEU B O 1
ATOM 725 N N . LEU B 1 20 ? -8.391 -4.461 -7.988 1 97.75 20 LEU B N 1
ATOM 726 C CA . LEU B 1 20 ? -9.078 -5.73 -8.219 1 97.75 20 LEU B CA 1
ATOM 727 C C . LEU B 1 20 ? -9.844 -6.164 -6.977 1 97.75 20 LEU B C 1
ATOM 729 O O . LEU B 1 20 ? -10.25 -7.32 -6.867 1 97.75 20 LEU B O 1
ATOM 733 N N . GLY B 1 21 ? -9.945 -5.309 -6.027 1 97 21 GLY B N 1
ATOM 734 C CA . GLY B 1 21 ? -10.789 -5.562 -4.871 1 97 21 GLY B CA 1
ATOM 735 C C . GLY B 1 21 ? -10.031 -6.133 -3.688 1 97 21 GLY B C 1
ATOM 736 O O . GLY B 1 21 ? -10.633 -6.621 -2.732 1 97 21 GLY B O 1
ATOM 737 N N . GLY B 1 22 ? -8.695 -6.082 -3.783 1 97.56 22 GLY B N 1
ATOM 738 C CA . GLY B 1 22 ? -7.883 -6.594 -2.693 1 97.56 22 GLY B CA 1
ATOM 739 C C . GLY B 1 22 ? -7.586 -5.555 -1.63 1 97.56 22 GLY B C 1
ATOM 740 O O . GLY B 1 22 ? -7.949 -4.387 -1.778 1 97.56 22 GLY B O 1
ATOM 741 N N . TRP B 1 23 ? -6.977 -5.992 -0.562 1 97.12 23 TRP B N 1
ATOM 742 C CA . TRP B 1 23 ? -6.531 -5.129 0.528 1 97.12 23 TRP B CA 1
ATOM 743 C C . TRP B 1 23 ? -5.395 -4.219 0.073 1 97.12 23 TRP B C 1
ATOM 745 O O . TRP B 1 23 ? -4.473 -4.664 -0.618 1 97.12 23 TRP B O 1
ATOM 755 N N . PRO B 1 24 ? -5.43 -2.953 0.426 1 97.06 24 PRO B N 1
ATOM 756 C CA . PRO B 1 24 ? -4.461 -2.004 -0.128 1 97.06 24 PRO B CA 1
ATOM 757 C C . PRO B 1 24 ? -3.041 -2.254 0.372 1 97.06 24 PRO B C 1
ATOM 759 O O . PRO B 1 24 ? -2.074 -1.847 -0.278 1 97.06 24 PRO B O 1
ATOM 762 N N . ASP B 1 25 ? -2.809 -2.902 1.392 1 97.06 25 ASP B N 1
ATOM 763 C CA . ASP B 1 25 ? -1.475 -3.182 1.915 1 97.06 25 ASP B CA 1
ATOM 764 C C . ASP B 1 25 ? -1.011 -4.582 1.52 1 97.06 25 ASP B C 1
ATOM 766 O O . ASP B 1 25 ? -0.073 -5.121 2.111 1 97.06 25 ASP B O 1
ATOM 770 N N . GLU B 1 26 ? -1.691 -5.184 0.601 1 98.06 26 GLU B N 1
ATOM 771 C CA . GLU B 1 26 ? -1.29 -6.453 0.003 1 98.06 26 GLU B CA 1
ATOM 772 C C . GLU B 1 26 ? -0.971 -6.289 -1.48 1 98.06 26 GLU B C 1
ATOM 774 O O . GLU B 1 26 ? -1.683 -5.582 -2.199 1 98.06 26 GLU B O 1
ATOM 779 N N . THR B 1 27 ? 0.059 -6.934 -1.869 1 98.5 27 THR B N 1
ATOM 780 C CA . THR B 1 27 ? 0.382 -6.922 -3.291 1 98.5 27 THR B CA 1
ATOM 781 C C . THR B 1 27 ? -0.461 -7.945 -4.047 1 98.5 27 THR B C 1
ATOM 783 O O . THR B 1 27 ? -0.918 -8.93 -3.467 1 98.5 27 THR B O 1
ATOM 786 N N . LEU B 1 28 ? -0.682 -7.691 -5.285 1 98.75 28 LEU B N 1
ATOM 787 C CA . LEU B 1 28 ? -1.332 -8.68 -6.137 1 98.75 28 LEU B CA 1
ATOM 788 C C . LEU B 1 28 ? -0.518 -9.969 -6.195 1 98.75 28 LEU B C 1
ATOM 790 O O . LEU B 1 28 ? -1.073 -11.062 -6.094 1 98.75 28 LEU B O 1
ATOM 794 N N . SER B 1 29 ? 0.779 -9.859 -6.293 1 98.75 29 SER B N 1
ATOM 795 C CA . SER B 1 29 ? 1.648 -11.023 -6.395 1 98.75 29 SER B CA 1
ATOM 796 C C . SER B 1 29 ? 1.508 -11.93 -5.176 1 98.75 29 SER B C 1
ATOM 798 O O . SER B 1 29 ? 1.398 -13.156 -5.312 1 98.75 29 SER B O 1
ATOM 800 N N . SER B 1 30 ? 1.513 -11.391 -4.047 1 98.69 30 SER B N 1
ATOM 801 C CA . SER B 1 30 ? 1.399 -12.18 -2.822 1 98.69 30 SER B CA 1
ATOM 802 C C . SER B 1 30 ? 0.018 -12.812 -2.697 1 98.69 30 SER B C 1
ATOM 804 O O . SER B 1 30 ? -0.116 -13.93 -2.197 1 98.69 30 SER B O 1
ATOM 806 N N . ARG B 1 31 ? -0.994 -12.07 -3.123 1 98.62 31 ARG B N 1
ATOM 807 C CA . ARG B 1 31 ? -2.346 -12.617 -3.123 1 98.62 31 ARG B CA 1
ATOM 808 C C . ARG B 1 31 ? -2.443 -13.844 -4.031 1 98.62 31 ARG B C 1
ATOM 810 O O . ARG B 1 31 ? -3.049 -14.852 -3.662 1 98.62 31 ARG B O 1
ATOM 817 N N . CYS B 1 32 ? -1.802 -13.68 -5.156 1 98.75 32 CYS B N 1
ATOM 818 C CA . CYS B 1 32 ? -1.784 -14.797 -6.094 1 98.75 32 CYS B CA 1
ATOM 819 C C . CYS B 1 32 ? -1.046 -15.992 -5.508 1 98.75 32 CYS B C 1
ATOM 821 O O . CYS B 1 32 ? -1.461 -17.141 -5.695 1 98.75 32 CYS B O 1
ATOM 823 N N . TRP B 1 33 ? -0.066 -15.758 -4.852 1 98.75 33 TRP B N 1
ATOM 824 C CA . TRP B 1 33 ? 0.667 -16.844 -4.215 1 98.75 33 TRP B CA 1
ATOM 825 C C . TRP B 1 33 ? -0.201 -17.547 -3.18 1 98.75 33 TRP B C 1
ATOM 827 O O . TRP B 1 33 ? -0.204 -18.781 -3.1 1 98.75 33 TRP B O 1
ATOM 837 N N . ARG B 1 34 ? -0.919 -16.781 -2.457 1 98.44 34 ARG B N 1
ATOM 838 C CA . ARG B 1 34 ? -1.803 -17.344 -1.446 1 98.44 34 ARG B CA 1
ATOM 839 C C . ARG B 1 34 ? -2.852 -18.25 -2.084 1 98.44 34 ARG B C 1
ATOM 841 O O . ARG B 1 34 ? -3.135 -19.344 -1.574 1 98.44 34 ARG B O 1
ATOM 848 N N . TRP B 1 35 ? -3.41 -17.75 -3.193 1 98.56 35 TRP B N 1
ATOM 849 C CA . TRP B 1 35 ? -4.383 -18.578 -3.902 1 98.56 35 TRP B CA 1
ATOM 850 C C . TRP B 1 35 ? -3.756 -19.906 -4.336 1 98.56 35 TRP B C 1
ATOM 852 O O . TRP B 1 35 ? -4.379 -20.953 -4.211 1 98.56 35 TRP B O 1
ATOM 862 N N . HIS B 1 36 ? -2.557 -19.812 -4.816 1 98.56 36 HIS B N 1
ATOM 863 C CA . HIS B 1 36 ? -1.837 -21 -5.262 1 98.56 36 HIS B CA 1
ATOM 864 C C . HIS B 1 36 ? -1.583 -21.969 -4.105 1 98.56 36 HIS B C 1
ATOM 866 O O . HIS B 1 36 ? -1.896 -23.156 -4.195 1 98.56 36 HIS B O 1
ATOM 872 N N . LYS B 1 37 ? -1.065 -21.422 -3.055 1 98.25 37 LYS B N 1
ATOM 873 C CA . LYS B 1 37 ? -0.692 -22.203 -1.88 1 98.25 37 LYS B CA 1
ATOM 874 C C . LYS B 1 37 ? -1.912 -22.875 -1.262 1 98.25 37 LYS B C 1
ATOM 876 O O . LYS B 1 37 ? -1.824 -24.016 -0.79 1 98.25 37 LYS B O 1
ATOM 881 N N . ASP B 1 38 ? -3.016 -22.25 -1.375 1 98.38 38 ASP B N 1
ATOM 882 C CA . ASP B 1 38 ? -4.238 -22.734 -0.739 1 98.38 38 ASP B CA 1
ATOM 883 C C . ASP B 1 38 ? -5.066 -23.578 -1.71 1 98.38 38 ASP B C 1
ATOM 885 O O . ASP B 1 38 ? -6.203 -23.953 -1.403 1 98.38 38 ASP B O 1
ATOM 889 N N . ASP B 1 39 ? -4.582 -23.766 -2.836 1 98.06 39 ASP B N 1
ATOM 890 C CA . ASP B 1 39 ? -5.18 -24.609 -3.865 1 98.06 39 ASP B CA 1
ATOM 891 C C . ASP B 1 39 ? -6.527 -24.047 -4.316 1 98.06 39 ASP B C 1
ATOM 893 O O . ASP B 1 39 ? -7.484 -24.797 -4.504 1 98.06 39 ASP B O 1
ATOM 897 N N . VAL B 1 40 ? -6.699 -22.766 -4.309 1 98.19 40 VAL B N 1
ATOM 898 C CA . VAL B 1 40 ? -7.879 -22.109 -4.867 1 98.19 40 VAL B CA 1
ATOM 899 C C . VAL B 1 40 ? -7.746 -22.016 -6.387 1 98.19 40 VAL B C 1
ATOM 901 O O . VAL B 1 40 ? -8.609 -22.5 -7.121 1 98.19 40 VAL B O 1
ATOM 904 N N . ARG B 1 41 ? -6.719 -21.375 -6.844 1 98.44 41 ARG B N 1
ATOM 905 C CA . ARG B 1 41 ? -6.34 -21.266 -8.25 1 98.44 41 ARG B CA 1
ATOM 906 C C . ARG B 1 41 ? -4.848 -20.984 -8.391 1 98.44 41 ARG B C 1
ATOM 908 O O . ARG B 1 41 ? -4.27 -20.25 -7.594 1 98.44 41 ARG B O 1
ATOM 915 N N . SER B 1 42 ? -4.289 -21.5 -9.422 1 98.38 42 SER B N 1
ATOM 916 C CA . SER B 1 42 ? -2.842 -21.375 -9.57 1 98.38 42 SER B CA 1
ATOM 917 C C . SER B 1 42 ? -2.482 -20.516 -10.781 1 98.38 42 SER B C 1
ATOM 919 O O . SER B 1 42 ? -1.367 -20 -10.867 1 98.38 42 SER B O 1
ATOM 921 N N . TRP B 1 43 ? -3.463 -20.344 -11.641 1 98.38 43 TRP B N 1
ATOM 922 C CA . TRP B 1 43 ? -3.113 -19.766 -12.93 1 98.38 43 TRP B CA 1
ATOM 923 C C . TRP B 1 43 ? -2.688 -18.297 -12.781 1 98.38 43 TRP B C 1
ATOM 925 O O . TRP B 1 43 ? -1.794 -17.828 -13.484 1 98.38 43 TRP B O 1
ATOM 935 N N . PRO B 1 44 ? -3.221 -17.5 -11.836 1 98.5 44 PRO B N 1
ATOM 936 C CA . PRO B 1 44 ? -2.723 -16.125 -11.742 1 98.5 44 PRO B CA 1
ATOM 937 C C . PRO B 1 44 ? -1.265 -16.062 -11.289 1 98.5 44 PRO B C 1
ATOM 939 O O . PRO B 1 44 ? -0.495 -15.242 -11.812 1 98.5 44 PRO B O 1
ATOM 942 N N . CYS B 1 45 ? -0.927 -16.844 -10.391 1 98.62 45 CYS B N 1
ATOM 943 C CA . CYS B 1 45 ? 0.451 -16.906 -9.914 1 98.62 45 CYS B CA 1
ATOM 944 C C . CYS B 1 45 ? 1.396 -17.328 -11.039 1 98.62 45 CYS B C 1
ATOM 946 O O . CYS B 1 45 ? 2.473 -16.75 -11.195 1 98.62 45 CYS B O 1
ATOM 948 N N . ARG B 1 46 ? 0.982 -18.266 -11.805 1 98.31 46 ARG B N 1
ATOM 949 C CA . ARG B 1 46 ? 1.798 -18.719 -12.922 1 98.31 46 ARG B CA 1
ATOM 950 C C . ARG B 1 46 ? 2.037 -17.594 -13.93 1 98.31 46 ARG B C 1
ATOM 952 O O . ARG B 1 46 ? 3.16 -17.406 -14.391 1 98.31 46 ARG B O 1
ATOM 959 N N . LEU B 1 47 ? 1.018 -16.875 -14.219 1 98.31 47 LEU B N 1
ATOM 960 C CA . LEU B 1 47 ? 1.111 -15.773 -15.164 1 98.31 47 LEU B CA 1
ATOM 961 C C . LEU B 1 47 ? 2.088 -14.711 -14.664 1 98.31 47 LEU B C 1
ATOM 963 O O . LEU B 1 47 ? 2.961 -14.266 -15.414 1 98.31 47 LEU B O 1
ATOM 967 N N . ILE B 1 48 ? 1.982 -14.359 -13.406 1 98.12 48 ILE B N 1
ATOM 968 C CA . ILE B 1 48 ? 2.816 -13.305 -12.828 1 98.12 48 ILE B CA 1
ATOM 969 C C . ILE B 1 48 ? 4.27 -13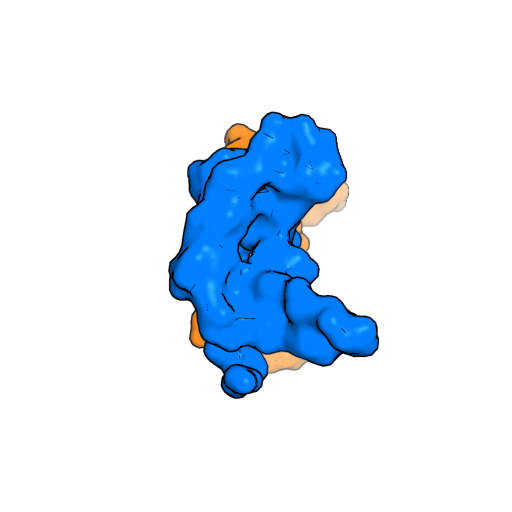.773 -12.766 1 98.12 48 ILE B C 1
ATOM 971 O O . ILE B 1 48 ? 5.191 -13.008 -13.047 1 98.12 48 ILE B O 1
ATOM 975 N N . ASP B 1 49 ? 4.457 -14.992 -12.484 1 98.06 49 ASP B N 1
ATOM 976 C CA . ASP B 1 49 ? 5.805 -15.547 -12.445 1 98.06 49 ASP B CA 1
ATOM 977 C C . ASP B 1 49 ? 6.445 -15.539 -13.828 1 98.06 49 ASP B C 1
ATOM 979 O O . ASP B 1 49 ? 7.66 -15.383 -13.961 1 98.06 49 ASP B O 1
ATOM 983 N N . ILE B 1 50 ? 5.625 -15.719 -14.875 1 97.81 50 ILE B N 1
ATOM 984 C CA . ILE B 1 50 ? 6.129 -15.656 -16.234 1 97.81 50 ILE B CA 1
ATOM 985 C C . ILE B 1 50 ? 6.516 -14.219 -16.578 1 97.81 50 ILE B C 1
ATOM 987 O O . ILE B 1 50 ? 7.574 -13.984 -17.172 1 97.81 50 ILE B O 1
ATOM 991 N N . LEU B 1 51 ? 5.727 -13.273 -16.141 1 95.75 51 LEU B N 1
ATOM 992 C CA . LEU B 1 51 ? 5.969 -11.859 -16.422 1 95.75 51 LEU B CA 1
ATOM 993 C C . LEU B 1 51 ? 7.238 -11.375 -15.734 1 95.75 51 LEU B C 1
ATOM 995 O O . LEU B 1 51 ? 7.973 -10.555 -16.281 1 95.75 51 LEU B O 1
ATOM 999 N N . PHE B 1 52 ? 7.441 -11.875 -14.57 1 95.56 52 PHE B N 1
ATOM 1000 C CA . PHE B 1 52 ? 8.602 -11.469 -13.781 1 95.56 52 PHE B CA 1
ATOM 1001 C C . PHE B 1 52 ? 9.586 -12.617 -13.633 1 95.56 52 PHE B C 1
ATOM 1003 O O . PHE B 1 52 ? 10.109 -12.852 -12.539 1 95.56 52 PHE B O 1
ATOM 1010 N N . TRP B 1 53 ? 9.859 -13.266 -14.727 1 95.25 53 TRP B N 1
ATOM 1011 C CA . TRP B 1 53 ? 10.664 -14.484 -14.75 1 95.25 53 TRP B CA 1
ATOM 1012 C C . TRP B 1 53 ? 12.062 -14.227 -14.195 1 95.25 53 TRP B C 1
ATOM 1014 O O . TRP B 1 53 ? 12.711 -15.141 -13.688 1 95.25 53 TRP B O 1
ATOM 1024 N N . TRP B 1 54 ? 12.508 -12.969 -14.195 1 93.75 54 TRP B N 1
ATOM 1025 C CA . TRP B 1 54 ? 13.867 -12.648 -13.766 1 93.75 54 TRP B CA 1
ATOM 1026 C C . TRP B 1 54 ? 13.945 -12.539 -12.242 1 93.75 54 TRP B C 1
ATOM 1028 O O . TRP B 1 54 ? 15.039 -12.547 -11.672 1 93.75 54 TRP B O 1
ATOM 1038 N N . ASP B 1 55 ? 12.828 -12.25 -11.633 1 92.69 55 ASP B N 1
ATOM 1039 C CA . ASP B 1 55 ? 12.781 -12.078 -10.188 1 92.69 55 ASP B CA 1
ATOM 1040 C C . ASP B 1 55 ? 12.656 -13.43 -9.477 1 92.69 55 ASP B C 1
ATOM 1042 O O . ASP B 1 55 ? 11.555 -13.859 -9.148 1 92.69 55 ASP B O 1
ATOM 1046 N N . ARG B 1 56 ? 13.773 -14.141 -9.305 1 93.81 56 ARG B N 1
ATOM 1047 C CA . ARG B 1 56 ? 13.844 -15.445 -8.656 1 93.81 56 ARG B CA 1
ATOM 1048 C C . ARG B 1 56 ? 15.094 -15.555 -7.785 1 93.81 56 ARG B C 1
ATOM 1050 O O . ARG B 1 56 ? 16.062 -14.812 -7.977 1 93.81 56 ARG B O 1
ATOM 1057 N N . GLU B 1 57 ? 14.891 -16.359 -6.738 1 95.56 57 GLU B N 1
ATOM 1058 C CA . GLU B 1 57 ? 15.992 -16.609 -5.812 1 95.56 57 GLU B CA 1
ATOM 1059 C C . GLU B 1 57 ? 16.219 -18.094 -5.598 1 95.56 57 GLU B C 1
ATOM 1061 O O . GLU B 1 57 ? 15.258 -18.875 -5.566 1 95.56 57 GLU B O 1
ATOM 1066 N N . GLN B 1 58 ? 17.453 -18.484 -5.539 1 95 58 GLN B N 1
ATOM 1067 C CA . GLN B 1 58 ? 17.797 -19.859 -5.219 1 95 58 GLN B CA 1
ATOM 1068 C C . GLN B 1 58 ? 17.984 -20.047 -3.717 1 95 58 GLN B C 1
ATOM 1070 O O . GLN B 1 58 ? 18.766 -19.312 -3.094 1 95 58 GLN B O 1
ATOM 1075 N N . ARG B 1 59 ? 17.188 -20.906 -3.082 1 92.12 59 ARG B N 1
ATOM 1076 C CA . ARG B 1 59 ? 17.328 -21.203 -1.661 1 92.12 59 ARG B CA 1
ATOM 1077 C C . ARG B 1 59 ? 17.469 -22.703 -1.438 1 92.12 59 ARG B C 1
ATOM 1079 O O . ARG B 1 59 ? 16.531 -23.469 -1.687 1 92.12 59 ARG B O 1
ATOM 1086 N N . GLY B 1 60 ? 18.641 -23.141 -0.914 1 93 60 GLY B N 1
ATOM 1087 C CA . GLY B 1 60 ? 18.859 -24.547 -0.59 1 93 60 GLY B CA 1
ATOM 1088 C C . GLY B 1 60 ? 18.531 -25.469 -1.738 1 93 60 GLY B C 1
ATOM 1089 O O . GLY B 1 60 ? 17.891 -26.516 -1.536 1 93 60 GLY B O 1
ATOM 1090 N N . GLY B 1 61 ? 18.797 -25.047 -2.832 1 92.88 61 GLY B N 1
ATOM 1091 C CA . GLY B 1 61 ? 18.578 -25.906 -3.982 1 92.88 61 GLY B CA 1
ATOM 1092 C C . GLY B 1 61 ? 17.219 -25.703 -4.629 1 92.88 61 GLY B C 1
ATOM 1093 O O . GLY B 1 61 ? 16.906 -26.328 -5.645 1 92.88 61 GLY B O 1
ATOM 1094 N N . THR B 1 62 ? 16.406 -24.984 -3.988 1 94.69 62 THR B N 1
ATOM 1095 C CA . THR B 1 62 ? 15.078 -24.703 -4.547 1 94.69 62 THR B CA 1
ATOM 1096 C C . THR B 1 62 ? 15.031 -23.297 -5.148 1 94.69 62 THR B C 1
ATOM 1098 O O . THR B 1 62 ? 15.625 -22.375 -4.605 1 94.69 62 THR B O 1
ATOM 1101 N N . SER B 1 63 ? 14.344 -23.203 -6.273 1 95.75 63 SER B N 1
ATOM 1102 C CA . SER B 1 63 ? 14.148 -21.906 -6.895 1 95.75 63 SER B CA 1
ATOM 1103 C C . SER B 1 63 ? 12.836 -21.266 -6.453 1 95.75 63 SER B C 1
ATOM 1105 O O . SER B 1 63 ? 11.766 -21.859 -6.641 1 95.75 63 SER B O 1
ATOM 1107 N N . ILE B 1 64 ? 13 -20.172 -5.742 1 97.31 64 ILE B N 1
ATOM 1108 C CA . ILE B 1 64 ? 11.812 -19.422 -5.34 1 97.31 64 ILE B CA 1
ATOM 1109 C C . ILE B 1 64 ? 11.523 -18.328 -6.367 1 97.31 64 ILE B C 1
ATOM 1111 O O . ILE B 1 64 ? 12.398 -17.531 -6.703 1 97.31 64 ILE B O 1
ATOM 1115 N N . ARG B 1 65 ? 10.227 -18.328 -6.852 1 97.25 65 ARG B N 1
ATOM 1116 C CA . ARG B 1 65 ? 9.875 -17.406 -7.926 1 97.25 65 ARG B CA 1
ATOM 1117 C C . ARG B 1 65 ? 9.203 -16.156 -7.371 1 97.25 65 ARG B C 1
ATOM 1119 O O . ARG B 1 65 ? 9.039 -16.016 -6.156 1 97.25 65 ARG B O 1
ATOM 1126 N N . HIS B 1 66 ? 8.812 -15.219 -8.227 1 97.06 66 HIS B N 1
ATOM 1127 C CA . HIS B 1 66 ? 8.375 -13.875 -7.891 1 97.06 66 HIS B CA 1
ATOM 1128 C C . HIS B 1 66 ? 7.191 -13.906 -6.93 1 97.06 66 HIS B C 1
ATOM 1130 O O . HIS B 1 66 ? 7.211 -13.234 -5.891 1 97.06 66 HIS B O 1
ATOM 1136 N N . CYS B 1 67 ? 6.141 -14.648 -7.266 1 98.5 67 CYS B N 1
ATOM 1137 C CA . CYS B 1 67 ? 4.938 -14.641 -6.438 1 98.5 67 CYS B CA 1
ATOM 1138 C C . CYS B 1 67 ? 5.258 -15.07 -5.012 1 98.5 67 CYS B C 1
ATOM 1140 O O . CYS B 1 67 ? 4.773 -14.461 -4.055 1 98.5 67 CYS B O 1
ATOM 1142 N N . GLU B 1 68 ? 6.082 -16.078 -4.914 1 97.56 68 GLU B N 1
ATOM 1143 C CA . GLU B 1 68 ? 6.449 -16.562 -3.59 1 97.56 68 GLU B CA 1
ATOM 1144 C C . GLU B 1 68 ? 7.379 -15.578 -2.879 1 97.56 68 GLU B C 1
ATOM 1146 O O . GLU B 1 68 ? 7.301 -15.422 -1.658 1 97.56 68 GLU B O 1
ATOM 1151 N N . LEU B 1 69 ? 8.266 -14.859 -3.617 1 95.94 69 LEU B N 1
ATOM 1152 C CA . LEU B 1 69 ? 9.172 -13.859 -3.072 1 95.94 69 LEU B CA 1
ATOM 1153 C C . LEU B 1 69 ? 8.398 -12.656 -2.531 1 95.94 69 LEU B C 1
ATOM 1155 O O . LEU B 1 69 ? 8.836 -12.016 -1.574 1 95.94 69 LEU B O 1
ATOM 1159 N N . SER B 1 70 ? 7.238 -12.438 -3.098 1 94.31 70 SER B N 1
ATOM 1160 C CA . SER B 1 70 ? 6.48 -11.234 -2.787 1 94.31 70 SER B CA 1
ATOM 1161 C C . SER B 1 70 ? 5.801 -11.336 -1.426 1 94.31 70 SER B C 1
ATOM 1163 O O . SER B 1 70 ? 5.68 -10.344 -0.708 1 94.31 70 SER B O 1
#

pLDDT: mean 96.61, std 3.18, range [75.88, 98.75]

Sequence (140 aa):
MPAYLHGLLVACDQLLNALLGGWPDETLSSRCWRWHKDDVRSWPCRLIDILFWWDREQRGGTSIRHCELSMPAYLHGLLVACDQLLNALLGGWPDETLSSRCWRWHKDDVRSWPCRLIDILFWWDREQRGGTSIRHCELS

Radius of gyration: 18.17 Å; Cα contacts (8 Å, |Δi|>4): 189; chains: 2; bounding box: 37×49×38 Å

Solvent-accessible surface area (backbone atoms only — not comparable to full-atom values): 7353 Å² total; per-residue (Å²): 128,59,71,67,61,53,28,38,53,49,15,51,32,8,32,54,16,16,74,72,72,38,57,34,85,35,38,37,48,35,51,26,29,50,30,36,77,67,69,73,48,48,64,65,28,53,54,51,28,62,76,37,60,81,49,58,45,80,53,96,88,38,78,43,42,32,23,75,73,87,130,60,69,66,60,52,29,38,53,49,14,51,32,8,32,54,15,16,74,72,72,38,57,34,86,36,37,38,48,35,51,25,28,48,31,36,75,68,68,72,48,49,63,65,26,52,52,52,27,60,75,37,61,81,49,58,46,81,52,97,89,38,78,42,44,33,24,75,72,85

Organism: NCBI:txid901

Foldseek 3Di:
DDPVVVVVVQQVQLVVQVVVVHDSNDGPLLVQVVCVVVVVDNVVNVVVQVVQVVAWDADPNDIDTDSRVD/DPPVVVVVVQQVQLVVQVVVVHDSNDGPLLVQVVCVVVVVDNVVNVVVQVVPVVAWDADPNDIGTDSRVD

Secondary structure (DSSP, 8-state):
--HHHHHHHHHHHHHHHHHTT--TTS-HHHHHHHHHHTTS--HHHHHHHHHTTT--EEETTEEE-HHHH-/--HHHHHHHHHHHHHHHHHTT--TTS-HHHHHHHHHHTTS--HHHHHHHHHTTT--EEETTEEE-HHHH-